Protein AF-A0A166RQD3-F1 (afdb_monomer_lite)

Organism: NCBI:txid1759441

Sequence (95 aa):
SSTGTQPQLIAGAIAAFSQTSEIMDRQCQQVPAARTIPAIAMVGIAPVFYKIPVTQELLLALNFGMYPETPTVIQRFFPPVQNRTDYLESGMRPL

Structure (mmCIF, N/CA/C/O backbone):
data_AF-A0A166RQD3-F1
#
_entry.id   AF-A0A166RQD3-F1
#
loop_
_atom_site.group_PDB
_atom_site.id
_atom_site.type_symbol
_atom_site.label_atom_id
_atom_site.label_alt_id
_atom_site.label_comp_id
_atom_site.label_asym_id
_atom_site.label_entity_id
_atom_site.label_seq_id
_atom_site.pdbx_PDB_ins_code
_atom_site.Cartn_x
_atom_site.Cartn_y
_atom_site.Cartn_z
_atom_site.occupancy
_atom_site.B_iso_or_equiv
_atom_site.auth_seq_id
_atom_site.auth_comp_id
_atom_site.auth_asym_id
_atom_site.auth_atom_id
_atom_site.pdbx_PDB_model_num
ATOM 1 N N . SER A 1 1 ? 20.825 -7.343 -5.838 1.00 37.72 1 SER A N 1
ATOM 2 C CA . SER A 1 1 ? 19.725 -8.326 -5.774 1.00 37.72 1 SER A CA 1
ATOM 3 C C . SER A 1 1 ? 18.440 -7.602 -5.390 1.00 37.72 1 SER A C 1
ATOM 5 O O . SER A 1 1 ? 18.311 -7.198 -4.245 1.00 37.72 1 SER A O 1
ATOM 7 N N . SER A 1 2 ? 17.544 -7.323 -6.342 1.00 45.41 2 SER A N 1
ATOM 8 C CA . SER A 1 2 ? 16.376 -6.424 -6.192 1.00 45.41 2 SER A CA 1
ATOM 9 C C . SER A 1 2 ? 15.096 -7.105 -5.678 1.00 45.41 2 SER A C 1
ATOM 11 O O . SER A 1 2 ? 14.034 -6.489 -5.656 1.00 45.41 2 SER A O 1
ATOM 13 N N . THR A 1 3 ? 15.174 -8.368 -5.258 1.00 44.44 3 THR A N 1
ATOM 14 C CA . THR A 1 3 ? 14.010 -9.212 -4.932 1.00 44.44 3 THR A CA 1
ATOM 15 C C . THR A 1 3 ? 13.341 -8.870 -3.591 1.00 44.44 3 THR A C 1
ATOM 17 O O . THR A 1 3 ? 12.225 -9.305 -3.332 1.00 44.44 3 THR A O 1
ATOM 20 N N . GLY A 1 4 ? 13.987 -8.060 -2.748 1.00 55.44 4 GLY A N 1
ATOM 21 C CA . GLY A 1 4 ? 13.477 -7.609 -1.449 1.00 55.44 4 GLY A CA 1
ATOM 22 C C . GLY A 1 4 ? 13.122 -6.124 -1.435 1.00 55.44 4 GLY A C 1
ATOM 23 O O . GLY A 1 4 ? 13.623 -5.402 -0.581 1.00 55.44 4 GLY A O 1
ATOM 24 N N . THR A 1 5 ? 12.338 -5.631 -2.397 1.00 71.62 5 THR A N 1
ATOM 25 C CA . THR A 1 5 ? 11.849 -4.238 -2.368 1.00 71.62 5 THR A CA 1
ATOM 26 C C . THR A 1 5 ? 10.347 -4.162 -2.163 1.00 71.62 5 THR A C 1
ATOM 28 O O . THR A 1 5 ? 9.898 -3.370 -1.345 1.00 71.62 5 THR A O 1
ATOM 31 N N . GLN A 1 6 ? 9.554 -4.986 -2.855 1.00 85.75 6 GLN A N 1
ATOM 32 C CA . GLN A 1 6 ? 8.097 -4.856 -2.830 1.00 85.75 6 GLN A CA 1
ATOM 33 C C . GLN A 1 6 ? 7.480 -5.091 -1.436 1.00 85.75 6 GLN A C 1
ATOM 35 O O . GLN A 1 6 ? 6.696 -4.240 -1.017 1.00 85.75 6 GLN A O 1
ATOM 40 N N . PRO A 1 7 ? 7.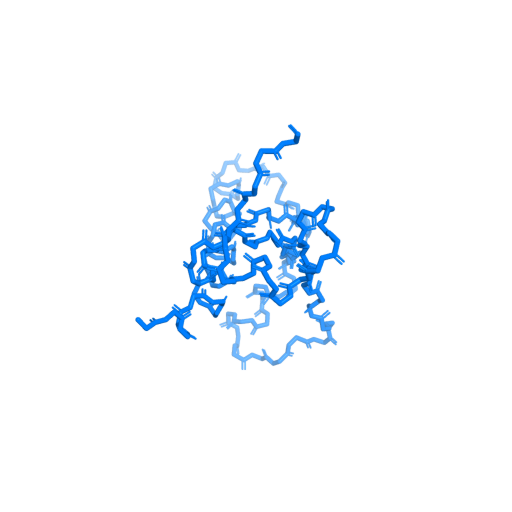821 -6.155 -0.678 1.00 90.25 7 PRO A N 1
ATOM 41 C CA . PRO A 1 7 ? 7.269 -6.342 0.665 1.00 90.25 7 PRO A CA 1
ATOM 42 C C . PRO A 1 7 ? 7.612 -5.189 1.613 1.00 90.25 7 PRO A C 1
ATOM 44 O O . PRO A 1 7 ? 6.721 -4.668 2.279 1.00 90.25 7 PRO A O 1
ATOM 47 N N . GLN A 1 8 ? 8.868 -4.728 1.638 1.00 92.19 8 GLN A N 1
ATOM 48 C CA . GLN A 1 8 ? 9.252 -3.608 2.504 1.00 92.19 8 GLN A CA 1
ATOM 49 C C . GLN A 1 8 ? 8.738 -2.250 2.004 1.00 92.19 8 GLN A C 1
ATOM 51 O O . GLN A 1 8 ? 8.483 -1.374 2.825 1.00 92.19 8 GLN A O 1
ATOM 56 N N . LEU A 1 9 ? 8.471 -2.086 0.705 1.00 92.94 9 LEU A N 1
ATOM 57 C CA . LEU A 1 9 ? 7.759 -0.920 0.173 1.00 92.94 9 LEU A CA 1
ATOM 58 C C . LEU A 1 9 ? 6.325 -0.856 0.715 1.00 92.94 9 LEU A C 1
ATOM 60 O O . LEU A 1 9 ? 5.869 0.197 1.158 1.00 92.94 9 LEU A O 1
ATOM 64 N N . ILE A 1 10 ? 5.629 -1.995 0.709 1.00 94.25 10 ILE A N 1
ATOM 65 C CA . ILE A 1 10 ? 4.267 -2.113 1.237 1.00 94.25 10 ILE A CA 1
ATOM 66 C C . ILE A 1 10 ? 4.266 -1.892 2.749 1.00 94.25 10 ILE A C 1
ATOM 68 O O . ILE A 1 10 ? 3.469 -1.100 3.246 1.00 94.25 10 ILE A O 1
ATOM 72 N N . ALA A 1 11 ? 5.198 -2.520 3.470 1.00 95.00 11 ALA A N 1
ATOM 73 C CA . ALA A 1 11 ? 5.356 -2.313 4.905 1.00 95.00 11 ALA A CA 1
ATOM 74 C C . ALA A 1 11 ? 5.639 -0.840 5.242 1.00 95.00 11 ALA A C 1
ATOM 76 O O . ALA A 1 11 ? 5.053 -0.306 6.178 1.00 95.00 11 ALA A O 1
ATOM 77 N N . GLY A 1 12 ? 6.473 -0.158 4.451 1.00 95.44 12 GLY A N 1
ATOM 78 C CA . GLY A 1 12 ? 6.753 1.268 4.614 1.00 95.44 12 GLY A CA 1
ATOM 79 C C . GLY A 1 12 ? 5.512 2.143 4.436 1.00 95.44 12 GLY A C 1
ATOM 80 O O . GLY A 1 12 ? 5.291 3.059 5.225 1.00 95.44 12 GLY A O 1
ATOM 81 N N . ALA A 1 13 ? 4.658 1.838 3.455 1.00 96.38 13 ALA A N 1
ATOM 82 C CA . ALA A 1 13 ? 3.381 2.531 3.293 1.00 96.38 13 ALA A CA 1
ATOM 83 C C . ALA A 1 13 ? 2.451 2.301 4.497 1.00 96.38 13 ALA A C 1
ATOM 85 O O . ALA A 1 13 ? 1.900 3.255 5.042 1.00 96.38 13 ALA A O 1
ATOM 86 N N . ILE A 1 14 ? 2.325 1.057 4.965 1.00 96.62 14 ILE A N 1
ATOM 87 C CA . ILE A 1 14 ? 1.528 0.727 6.155 1.00 96.62 14 ILE A CA 1
ATOM 88 C C . ILE A 1 14 ? 2.048 1.492 7.382 1.00 96.62 14 ILE A C 1
ATOM 90 O O . ILE A 1 14 ? 1.269 2.145 8.075 1.00 96.62 14 ILE A O 1
ATOM 94 N N . ALA A 1 15 ? 3.364 1.485 7.607 1.00 96.50 15 ALA A N 1
ATOM 95 C CA . ALA A 1 15 ? 4.000 2.189 8.716 1.00 96.50 15 ALA A CA 1
ATOM 96 C C . ALA A 1 15 ? 3.767 3.707 8.651 1.00 96.50 15 ALA A C 1
ATOM 98 O O . ALA A 1 15 ? 3.422 4.319 9.660 1.00 96.50 15 ALA A O 1
ATOM 99 N N . ALA A 1 16 ? 3.880 4.315 7.465 1.00 96.06 16 ALA A N 1
ATOM 100 C CA . ALA A 1 16 ? 3.619 5.741 7.278 1.00 96.06 16 ALA A CA 1
ATOM 101 C C . ALA A 1 16 ? 2.162 6.111 7.608 1.00 96.06 16 ALA A C 1
ATOM 103 O O . ALA A 1 16 ? 1.908 7.148 8.231 1.00 96.06 16 ALA A O 1
ATOM 104 N N . PHE A 1 17 ? 1.201 5.260 7.232 1.00 96.38 17 PHE A N 1
ATOM 105 C CA . PHE A 1 17 ? -0.198 5.453 7.605 1.00 96.38 17 PHE A CA 1
ATOM 106 C C . PHE A 1 17 ? -0.415 5.288 9.114 1.00 96.38 17 PHE A C 1
ATOM 108 O O . PHE A 1 17 ? -1.083 6.131 9.708 1.00 96.38 17 PHE A O 1
ATOM 115 N N . SER A 1 18 ? 0.185 4.267 9.738 1.00 96.12 18 SER A N 1
ATOM 116 C CA . SER A 1 18 ? 0.112 4.033 11.189 1.00 96.12 18 SER A CA 1
ATOM 117 C C . SER A 1 18 ? 0.637 5.232 11.972 1.00 96.12 18 SER A C 1
ATOM 119 O O . SER A 1 18 ? -0.078 5.800 12.792 1.00 96.12 18 SER A O 1
ATOM 121 N N . GLN A 1 19 ? 1.846 5.697 11.645 1.00 95.19 19 GLN A N 1
ATOM 122 C CA . GLN A 1 19 ? 2.470 6.829 12.323 1.00 95.19 19 GLN A CA 1
ATOM 123 C C . GLN A 1 19 ? 1.654 8.116 12.155 1.00 95.19 19 GLN A C 1
ATOM 125 O O . GLN A 1 19 ? 1.459 8.858 13.115 1.00 95.19 19 GLN A O 1
ATOM 130 N N . THR A 1 20 ? 1.148 8.381 10.946 1.00 93.44 20 THR A N 1
ATOM 131 C CA . THR A 1 20 ? 0.301 9.559 10.707 1.00 93.44 20 THR A CA 1
ATOM 132 C C . THR A 1 20 ? -1.005 9.462 11.494 1.00 93.44 20 THR A C 1
ATOM 134 O O . THR A 1 20 ? -1.433 10.449 12.084 1.00 93.44 20 THR A O 1
ATOM 137 N N . SER A 1 21 ? -1.615 8.276 11.537 1.00 92.94 21 SER A N 1
ATOM 138 C CA . SER A 1 21 ? -2.855 8.027 12.276 1.00 92.94 21 SER A CA 1
ATOM 139 C C . SER A 1 21 ? -2.672 8.255 13.775 1.00 92.94 21 SER A C 1
ATOM 141 O O . SER A 1 21 ? -3.478 8.951 14.378 1.00 92.94 21 SER A O 1
ATOM 143 N N . GLU A 1 22 ? -1.578 7.762 14.362 1.00 93.06 22 GLU A N 1
ATOM 144 C CA . GLU A 1 22 ? -1.245 7.998 15.774 1.00 93.06 22 GLU A CA 1
ATOM 145 C C . GLU A 1 22 ? -1.030 9.482 16.093 1.00 93.06 22 GLU A C 1
ATOM 147 O O . GLU A 1 22 ? -1.458 9.964 17.140 1.00 93.06 22 GLU A O 1
ATOM 152 N N . ILE A 1 23 ? -0.353 10.222 15.208 1.00 94.38 23 ILE A N 1
ATOM 153 C CA . ILE A 1 23 ? -0.133 11.663 15.392 1.00 94.38 23 ILE A CA 1
ATOM 154 C C . ILE A 1 23 ? -1.467 12.413 15.351 1.00 94.38 23 ILE A C 1
ATOM 156 O O . ILE A 1 23 ? -1.710 13.256 16.211 1.00 94.38 23 ILE A O 1
ATOM 160 N N . MET A 1 24 ? -2.330 12.095 14.383 1.00 92.44 24 MET A N 1
ATOM 161 C CA . MET A 1 24 ? -3.649 12.718 14.243 1.00 92.44 24 MET A CA 1
ATOM 162 C C . MET A 1 24 ? -4.547 12.422 15.449 1.00 92.44 24 MET A C 1
ATOM 164 O O . MET A 1 24 ? -5.168 13.340 15.978 1.00 92.44 24 MET A O 1
ATOM 168 N N . ASP A 1 25 ? -4.556 11.176 15.928 1.00 92.00 25 ASP A N 1
ATOM 169 C CA . ASP A 1 25 ? -5.318 10.765 17.110 1.00 92.00 25 ASP A CA 1
ATOM 170 C C . ASP A 1 25 ? -4.874 11.535 18.367 1.00 92.00 25 ASP A C 1
ATOM 172 O O . ASP A 1 25 ? -5.691 12.153 19.050 1.00 92.00 25 ASP A O 1
ATOM 176 N N . ARG A 1 26 ? -3.556 11.647 18.601 1.00 94.38 26 ARG A N 1
ATOM 177 C CA . ARG A 1 26 ? -2.989 12.463 19.697 1.00 94.38 26 ARG A CA 1
ATOM 178 C C . ARG A 1 26 ? -3.320 13.953 19.589 1.00 94.38 26 ARG A C 1
ATOM 180 O O . ARG A 1 26 ? -3.273 14.660 20.592 1.00 94.38 26 ARG A O 1
ATOM 187 N N . GLN A 1 27 ? -3.613 14.439 18.386 1.00 95.81 27 GLN A N 1
ATOM 188 C CA . GLN A 1 27 ? -4.005 15.823 18.114 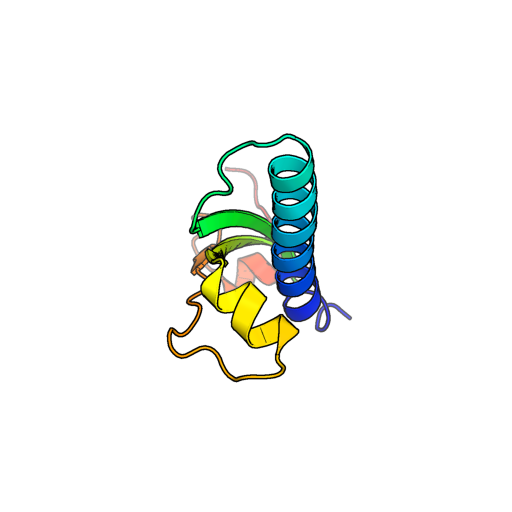1.00 95.81 27 GLN A CA 1
ATOM 189 C C . GLN A 1 27 ? -5.530 16.022 18.113 1.00 95.81 27 GLN A C 1
ATOM 191 O O . GLN A 1 27 ? -5.994 17.102 17.744 1.00 95.81 27 GLN A O 1
ATOM 196 N N . CYS A 1 28 ? -6.311 15.009 18.509 1.00 93.38 28 CYS A N 1
ATOM 197 C CA . CYS A 1 28 ? -7.776 15.008 18.450 1.00 93.38 28 CYS A CA 1
ATOM 198 C C . CYS A 1 28 ? -8.319 15.310 17.039 1.00 93.38 28 CYS A C 1
ATOM 200 O O . CYS A 1 28 ? -9.384 15.911 16.883 1.00 93.38 28 CYS A O 1
ATOM 202 N N . GLN A 1 29 ? -7.575 14.919 16.002 1.00 94.31 29 GLN A N 1
ATOM 203 C CA . GLN A 1 29 ? -7.990 15.032 14.610 1.00 94.31 29 GLN A CA 1
ATOM 204 C C . GLN A 1 29 ? -8.637 13.733 14.142 1.00 94.31 29 GLN A C 1
ATOM 206 O O . GLN A 1 29 ? -8.253 12.634 14.536 1.00 94.31 29 GLN A O 1
ATOM 211 N N . GLN A 1 30 ? -9.602 13.854 13.234 1.00 92.38 30 GLN A N 1
ATOM 212 C CA . GLN A 1 30 ? -10.244 12.690 12.643 1.00 92.38 30 GLN A CA 1
ATOM 213 C C . GLN A 1 30 ? -9.260 11.938 11.737 1.00 92.38 30 GLN A C 1
ATOM 215 O O . GLN A 1 30 ? -8.885 12.424 10.668 1.00 92.38 30 GLN A O 1
ATOM 220 N N . VAL A 1 31 ? -8.874 10.730 12.149 1.00 91.88 31 VAL A N 1
ATOM 221 C CA . VAL A 1 31 ? -8.076 9.822 11.320 1.00 91.88 31 VAL A CA 1
ATOM 222 C C . VAL A 1 31 ? -8.938 9.330 10.148 1.00 91.88 31 VAL A C 1
ATOM 224 O O . VAL A 1 31 ? -10.050 8.842 10.370 1.00 91.88 31 VAL A O 1
ATOM 227 N N . PRO A 1 32 ? -8.470 9.436 8.893 1.00 93.88 32 PRO A N 1
ATOM 228 C CA . PRO A 1 32 ? -9.225 8.942 7.749 1.00 93.88 32 PRO A CA 1
ATOM 229 C C . PRO A 1 32 ? -9.342 7.412 7.786 1.00 93.88 32 PRO A C 1
ATOM 231 O O . PRO A 1 32 ? -8.381 6.719 8.108 1.00 93.88 32 PRO A O 1
ATOM 234 N N . ALA A 1 33 ? -10.494 6.873 7.378 1.00 94.31 33 ALA A N 1
ATOM 235 C CA . ALA A 1 33 ? -10.719 5.424 7.320 1.00 94.31 33 ALA A CA 1
ATOM 236 C C . ALA A 1 33 ? -9.790 4.708 6.317 1.00 94.31 33 ALA A C 1
ATOM 238 O O . ALA A 1 33 ? -9.480 3.526 6.474 1.00 94.31 33 ALA A O 1
ATOM 239 N N . ALA A 1 34 ? -9.335 5.425 5.286 1.00 95.25 34 ALA A N 1
ATOM 240 C CA . ALA A 1 34 ? -8.416 4.923 4.277 1.00 95.25 34 ALA A CA 1
ATOM 241 C C . ALA A 1 34 ? -7.558 6.045 3.688 1.00 95.25 34 ALA A C 1
ATOM 243 O O . ALA A 1 34 ? -7.987 7.198 3.591 1.00 95.25 34 ALA A O 1
ATOM 244 N N . ARG A 1 35 ? -6.358 5.696 3.222 1.00 96.88 35 ARG A N 1
ATOM 245 C CA . ARG A 1 35 ? -5.482 6.584 2.456 1.00 96.88 35 ARG A CA 1
ATOM 246 C C . ARG A 1 35 ? -4.696 5.792 1.423 1.00 96.88 35 ARG A C 1
ATOM 248 O O . ARG A 1 35 ? -4.151 4.736 1.716 1.00 96.88 35 ARG A O 1
ATOM 255 N N . THR A 1 36 ? -4.603 6.320 0.205 1.00 97.62 36 THR A N 1
ATOM 256 C CA . THR A 1 36 ? -3.699 5.762 -0.809 1.00 97.62 36 THR A CA 1
ATOM 257 C C . THR A 1 36 ? -2.327 6.397 -0.669 1.00 97.62 36 THR A C 1
ATOM 259 O O . THR A 1 36 ? -2.197 7.617 -0.770 1.00 97.62 36 THR A O 1
ATOM 262 N N . ILE A 1 37 ? -1.307 5.569 -0.463 1.00 96.62 37 ILE A N 1
ATOM 263 C CA . ILE A 1 37 ? 0.085 5.996 -0.373 1.00 96.62 37 ILE A CA 1
ATOM 264 C C . ILE A 1 37 ? 0.776 5.687 -1.706 1.00 96.62 37 ILE A C 1
ATOM 266 O O . ILE A 1 37 ? 0.811 4.524 -2.124 1.00 96.62 37 ILE A O 1
ATOM 270 N N . PRO A 1 38 ? 1.289 6.708 -2.416 1.00 96.31 38 PRO A N 1
ATOM 271 C CA . PRO A 1 38 ? 2.100 6.490 -3.600 1.00 96.31 38 PRO A CA 1
ATOM 272 C C . PRO A 1 38 ? 3.487 5.990 -3.192 1.00 96.31 38 PRO A C 1
ATOM 274 O O . PRO A 1 38 ? 4.064 6.461 -2.213 1.00 96.31 38 PRO A O 1
ATOM 277 N N . ALA A 1 39 ? 4.038 5.055 -3.959 1.00 94.06 39 ALA A N 1
ATOM 278 C CA . ALA A 1 39 ? 5.369 4.524 -3.707 1.00 94.06 39 ALA A CA 1
ATOM 279 C C . ALA A 1 39 ? 6.114 4.224 -5.011 1.00 94.06 39 ALA A C 1
ATOM 281 O O . ALA A 1 39 ? 5.502 4.018 -6.061 1.00 94.06 39 ALA A O 1
ATOM 282 N N . ILE A 1 40 ? 7.445 4.206 -4.940 1.00 92.06 40 ILE A N 1
ATOM 283 C CA . ILE A 1 40 ? 8.330 3.940 -6.077 1.00 92.06 40 ILE A CA 1
ATOM 284 C C . ILE A 1 40 ? 9.375 2.920 -5.635 1.00 92.06 40 ILE A C 1
ATOM 286 O O . ILE A 1 40 ? 9.959 3.061 -4.564 1.00 92.06 40 ILE A O 1
ATOM 290 N N . ALA A 1 41 ? 9.627 1.909 -6.462 1.00 90.19 41 ALA A N 1
ATOM 291 C CA . ALA A 1 41 ? 10.737 0.983 -6.271 1.00 90.19 41 ALA A CA 1
ATOM 292 C C . ALA A 1 41 ? 11.549 0.834 -7.555 1.00 90.19 41 ALA A C 1
ATOM 294 O O . ALA A 1 41 ? 10.992 0.793 -8.650 1.00 90.19 41 ALA A O 1
ATOM 295 N N . MET A 1 42 ? 12.865 0.698 -7.405 1.00 86.75 42 MET A N 1
ATOM 296 C CA . MET A 1 42 ? 13.754 0.355 -8.512 1.00 86.75 42 MET A CA 1
ATOM 297 C C . MET A 1 42 ? 13.713 -1.157 -8.748 1.00 86.75 42 MET A C 1
ATOM 299 O O . MET A 1 42 ? 14.038 -1.944 -7.856 1.00 86.75 42 MET A O 1
ATOM 303 N N . VAL A 1 43 ? 13.320 -1.569 -9.952 1.00 83.94 43 VAL A N 1
ATOM 304 C CA . VAL A 1 43 ? 13.440 -2.952 -10.427 1.00 83.94 43 VAL A CA 1
ATOM 305 C C . VAL A 1 43 ? 14.508 -2.958 -11.513 1.00 83.94 43 VAL A C 1
ATOM 307 O O . VAL A 1 43 ? 14.291 -2.439 -12.603 1.00 83.94 43 VAL A O 1
ATOM 310 N N . GLY A 1 44 ? 15.692 -3.483 -11.186 1.00 81.88 44 GLY A N 1
ATOM 311 C CA . GLY A 1 44 ? 16.877 -3.257 -12.016 1.00 81.88 44 GLY A CA 1
ATOM 312 C C . GLY A 1 44 ? 17.249 -1.774 -11.994 1.00 81.88 44 GLY A C 1
ATOM 313 O O . GLY A 1 44 ? 17.435 -1.207 -10.917 1.00 81.88 44 GLY A O 1
ATOM 314 N N . ILE A 1 45 ? 17.304 -1.148 -13.171 1.00 82.06 45 ILE A N 1
ATOM 315 C CA . ILE A 1 45 ? 17.544 0.298 -13.340 1.00 82.06 45 ILE A CA 1
ATOM 316 C C . ILE A 1 45 ? 16.263 1.092 -13.640 1.00 82.06 45 ILE A C 1
ATOM 318 O O . ILE A 1 45 ? 16.318 2.287 -13.927 1.00 82.06 45 ILE A O 1
ATOM 322 N N . ALA A 1 46 ? 15.104 0.439 -13.579 1.00 87.06 46 ALA A N 1
ATOM 323 C CA . ALA A 1 46 ? 13.836 1.016 -13.989 1.00 87.06 46 ALA A CA 1
ATOM 324 C C . ALA A 1 46 ? 12.940 1.337 -12.780 1.00 87.06 46 ALA A C 1
ATOM 326 O O . ALA A 1 46 ? 12.731 0.463 -11.928 1.00 87.06 46 ALA A O 1
ATOM 327 N N . PRO A 1 47 ? 12.380 2.557 -12.682 1.00 89.12 47 PRO A N 1
ATOM 328 C CA . PRO A 1 47 ? 11.403 2.863 -11.648 1.00 89.12 47 PRO A CA 1
ATOM 329 C C . PRO A 1 47 ? 10.060 2.166 -11.908 1.00 89.12 47 PRO A C 1
ATOM 331 O O . PRO A 1 47 ? 9.511 2.167 -13.004 1.00 89.12 47 PRO A O 1
ATOM 334 N N . VAL A 1 48 ? 9.478 1.599 -10.862 1.00 90.50 48 VAL A N 1
ATOM 335 C CA . VAL A 1 48 ? 8.130 1.031 -10.872 1.00 90.50 48 VAL A CA 1
ATOM 336 C C . VAL A 1 48 ? 7.303 1.759 -9.827 1.00 90.50 48 VAL A C 1
ATOM 338 O O . VAL A 1 48 ? 7.740 1.915 -8.687 1.00 90.50 48 VAL A O 1
ATOM 341 N N . PHE A 1 49 ? 6.105 2.186 -10.212 1.00 92.62 49 PHE A N 1
ATOM 342 C CA . PHE A 1 49 ? 5.238 3.014 -9.381 1.00 92.62 49 PHE A CA 1
ATOM 343 C C . PHE A 1 49 ? 4.104 2.179 -8.797 1.00 92.62 49 PHE A C 1
ATOM 345 O O . PHE A 1 49 ? 3.588 1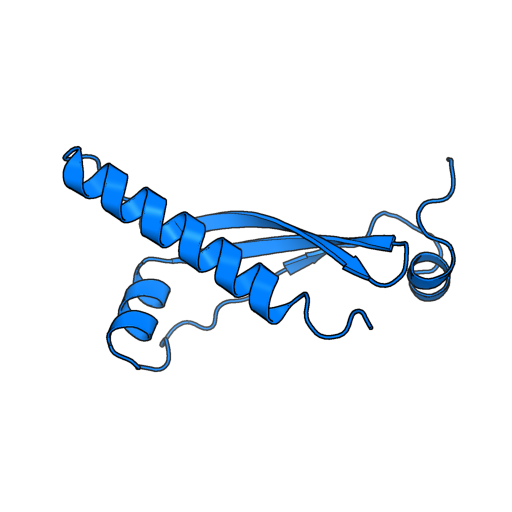.270 -9.447 1.00 92.62 49 PHE A O 1
ATOM 352 N N . TYR A 1 50 ? 3.685 2.511 -7.582 1.00 95.31 50 TYR A N 1
ATOM 353 C CA . TYR A 1 50 ? 2.642 1.796 -6.863 1.00 95.31 50 TYR A 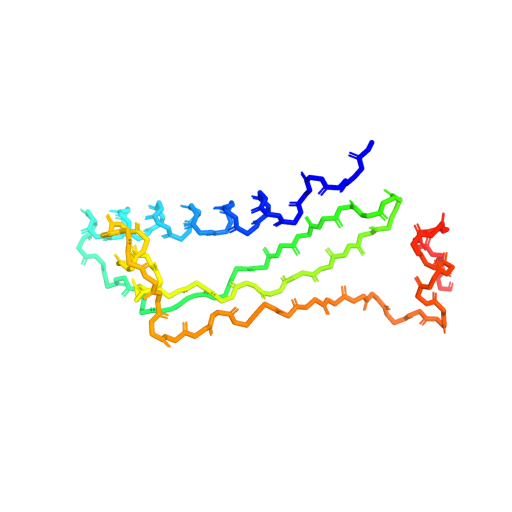CA 1
ATOM 354 C C . TYR A 1 50 ? 1.629 2.768 -6.265 1.00 95.31 50 TYR A C 1
ATOM 356 O O . TYR A 1 50 ? 1.995 3.834 -5.767 1.00 95.31 50 TYR A O 1
ATOM 364 N N . LYS A 1 51 ? 0.356 2.368 -6.274 1.00 97.19 51 LYS A N 1
ATOM 365 C CA . LYS A 1 51 ? -0.683 2.928 -5.404 1.00 97.19 51 LYS A CA 1
ATOM 366 C C . LYS A 1 51 ? -1.030 1.880 -4.362 1.00 97.19 51 LYS A C 1
ATOM 368 O O . LYS A 1 51 ? -1.519 0.805 -4.714 1.00 97.19 51 LYS A O 1
ATOM 373 N N . ILE A 1 52 ? -0.754 2.198 -3.104 1.00 97.56 52 ILE A N 1
ATOM 374 C CA . ILE A 1 52 ? -0.944 1.291 -1.976 1.00 97.56 52 ILE A CA 1
ATOM 375 C C . ILE A 1 52 ? -2.102 1.839 -1.138 1.00 97.56 52 ILE A C 1
ATOM 377 O O . ILE A 1 52 ? -1.897 2.789 -0.380 1.00 97.56 52 ILE A O 1
ATOM 381 N N . PRO A 1 53 ? -3.331 1.322 -1.302 1.00 97.56 53 PRO A N 1
ATOM 382 C CA . PRO A 1 53 ? -4.426 1.680 -0.414 1.00 97.56 53 PRO A CA 1
ATOM 383 C C . PRO A 1 53 ? -4.166 1.065 0.965 1.00 97.56 53 PRO A C 1
ATOM 385 O O . PRO A 1 53 ? -4.011 -0.145 1.084 1.00 97.56 53 PRO A O 1
ATOM 388 N N . VAL A 1 54 ? -4.103 1.897 2.000 1.00 97.06 54 VAL A N 1
ATOM 389 C CA . VAL A 1 54 ? -4.003 1.465 3.398 1.00 97.06 54 VAL A CA 1
ATOM 390 C C . VAL A 1 54 ? -5.276 1.900 4.113 1.00 97.06 54 VAL A C 1
ATOM 392 O O . VAL A 1 54 ? -5.690 3.054 3.995 1.00 97.06 54 VAL A O 1
ATOM 395 N N . THR A 1 55 ? -5.917 0.974 4.820 1.00 96.50 55 THR A N 1
ATOM 396 C CA . THR A 1 55 ? -7.166 1.212 5.554 1.00 96.50 55 THR A CA 1
ATOM 397 C C . THR A 1 55 ? -6.955 1.027 7.054 1.00 96.50 55 THR A C 1
ATOM 399 O O . THR A 1 55 ? -6.026 0.341 7.483 1.00 96.50 55 THR A O 1
ATOM 402 N N . GLN A 1 56 ? -7.824 1.626 7.868 1.00 95.06 56 GLN A N 1
ATOM 403 C CA . GLN A 1 56 ? -7.851 1.354 9.307 1.00 95.06 56 GLN A CA 1
ATOM 404 C C . GLN A 1 56 ? -8.183 -0.114 9.600 1.00 95.06 56 GLN A C 1
ATOM 406 O O . GLN A 1 56 ? -7.573 -0.695 10.487 1.00 95.06 56 GLN A O 1
ATOM 411 N N . GLU A 1 57 ? -9.081 -0.731 8.825 1.00 95.38 57 GLU A N 1
ATOM 412 C CA . GLU A 1 57 ? -9.382 -2.169 8.913 1.00 95.38 57 GLU A CA 1
ATOM 413 C C . GLU A 1 57 ? -8.113 -3.015 8.740 1.00 95.38 57 GLU A C 1
ATOM 415 O O . GLU A 1 57 ? -7.853 -3.905 9.546 1.00 95.38 57 GLU A O 1
ATOM 420 N N . LEU A 1 58 ? -7.280 -2.690 7.743 1.00 95.94 58 LEU A N 1
ATOM 421 C CA . LEU A 1 58 ? -6.004 -3.367 7.529 1.00 95.94 58 LEU A CA 1
ATOM 422 C C . LEU A 1 58 ? -5.071 -3.197 8.736 1.00 95.94 58 LEU A C 1
ATOM 424 O O . LEU A 1 58 ? -4.469 -4.175 9.171 1.00 95.94 58 LEU A O 1
ATOM 428 N N . LEU A 1 59 ? -4.955 -1.986 9.298 1.00 95.38 59 LEU A N 1
ATOM 429 C CA . LEU A 1 59 ? -4.146 -1.767 10.504 1.00 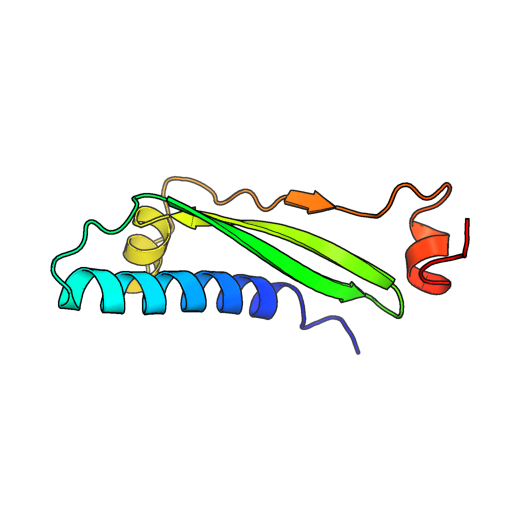95.38 59 LEU A CA 1
ATOM 430 C C . LEU A 1 59 ? -4.672 -2.556 11.707 1.00 95.38 59 LEU A C 1
ATOM 432 O O . LEU A 1 59 ? -3.881 -3.150 12.433 1.00 95.38 59 LEU A O 1
ATOM 436 N N . LEU A 1 60 ? -5.990 -2.587 11.911 1.00 94.88 60 LEU A N 1
ATOM 437 C CA . LEU A 1 60 ? -6.613 -3.344 12.994 1.00 94.88 60 LEU A CA 1
ATOM 438 C C . LEU A 1 60 ? -6.348 -4.843 12.833 1.00 94.88 60 LEU A C 1
ATOM 440 O O . LEU A 1 60 ? -5.882 -5.476 13.777 1.00 94.88 60 LEU A O 1
ATOM 444 N N . ALA A 1 61 ? -6.570 -5.396 11.639 1.00 95.69 61 ALA A N 1
ATOM 445 C CA . ALA A 1 61 ? -6.292 -6.799 11.353 1.00 95.69 61 ALA A CA 1
ATOM 446 C C . ALA A 1 61 ? -4.826 -7.149 11.652 1.00 95.69 61 ALA A C 1
ATOM 448 O O . ALA A 1 61 ? -4.559 -8.105 12.376 1.00 95.69 61 ALA A O 1
ATOM 449 N N . LEU A 1 62 ? -3.878 -6.322 11.195 1.00 94.25 62 LEU A N 1
ATOM 450 C CA . LEU A 1 62 ? -2.452 -6.516 11.469 1.00 94.25 62 LEU A CA 1
ATOM 451 C C . LEU A 1 62 ? -2.117 -6.420 12.964 1.00 94.25 62 LEU A C 1
ATOM 453 O O . LEU A 1 62 ? -1.379 -7.265 13.470 1.00 94.25 62 LEU A O 1
ATOM 457 N N . ASN A 1 63 ? -2.681 -5.447 13.683 1.00 92.94 63 ASN A N 1
ATOM 458 C CA . ASN A 1 63 ? -2.440 -5.262 15.116 1.00 92.94 63 ASN A CA 1
ATOM 459 C C . ASN A 1 63 ? -2.932 -6.446 15.958 1.00 92.94 63 ASN A C 1
ATOM 461 O O . ASN A 1 63 ? -2.301 -6.793 16.954 1.00 92.94 63 ASN A O 1
ATOM 465 N N . PHE A 1 64 ? -4.034 -7.080 15.556 1.00 96.06 64 PHE A N 1
ATOM 466 C CA . PHE A 1 64 ? -4.580 -8.259 16.232 1.00 96.06 64 PHE A CA 1
ATOM 467 C C . PHE A 1 64 ? -4.059 -9.590 15.665 1.00 96.06 64 PHE A C 1
ATOM 469 O O . PHE A 1 64 ? -4.484 -10.650 16.119 1.00 96.06 64 PHE A O 1
ATOM 476 N N . GLY A 1 65 ? -3.152 -9.564 14.681 1.00 94.50 65 GLY A N 1
ATOM 477 C CA . GLY A 1 65 ? -2.639 -10.775 14.032 1.00 94.50 65 GLY A CA 1
ATOM 478 C C . GLY A 1 65 ? -3.701 -11.548 13.239 1.00 94.50 65 GLY A C 1
ATOM 479 O O . GLY A 1 65 ? -3.578 -12.757 13.056 1.00 94.50 65 GLY A O 1
ATOM 480 N N . MET A 1 66 ? -4.751 -10.863 12.789 1.00 95.62 66 MET A N 1
ATOM 481 C CA . MET A 1 66 ? -5.841 -11.422 11.999 1.00 95.62 66 MET A CA 1
ATOM 482 C C . MET A 1 66 ? -5.600 -11.224 10.503 1.00 95.62 66 MET A C 1
ATOM 484 O O . MET A 1 66 ? -4.927 -10.288 10.067 1.00 95.62 66 MET A O 1
ATOM 488 N N . TYR A 1 67 ? -6.203 -12.095 9.697 1.00 91.06 67 TYR A N 1
ATOM 489 C CA . TYR A 1 67 ? -6.294 -11.862 8.262 1.00 91.06 67 TYR A CA 1
ATOM 490 C C . TYR A 1 67 ? -7.383 -10.807 7.990 1.00 91.06 67 TYR A C 1
ATOM 492 O O . TYR A 1 67 ? -8.478 -10.946 8.537 1.00 91.06 67 TYR A O 1
ATOM 500 N N . PRO A 1 68 ? -7.119 -9.758 7.190 1.00 91.06 68 PRO A N 1
ATOM 501 C CA . PRO A 1 68 ? -8.125 -8.746 6.879 1.00 91.06 68 PRO A CA 1
ATOM 502 C C . PRO A 1 68 ? -9.263 -9.352 6.050 1.00 91.06 68 PRO A C 1
ATOM 504 O O . PRO A 1 68 ? -9.012 -10.128 5.127 1.00 91.06 68 PRO A O 1
ATOM 507 N N . GLU A 1 69 ? -10.507 -8.986 6.357 1.00 91.38 69 GLU A N 1
ATOM 508 C CA . GLU A 1 69 ? -11.675 -9.463 5.607 1.00 91.38 69 GLU A CA 1
ATOM 509 C C . GLU A 1 69 ? -11.669 -8.903 4.182 1.00 91.38 69 GLU A C 1
ATOM 511 O O . GLU A 1 69 ? -11.944 -9.622 3.217 1.00 91.38 69 GLU A O 1
ATOM 516 N N . THR A 1 70 ? -11.279 -7.634 4.039 1.00 91.62 70 THR A N 1
ATOM 517 C CA . THR A 1 70 ? -11.136 -6.988 2.736 1.00 91.62 70 THR A CA 1
ATOM 518 C C . THR A 1 70 ? -9.711 -7.147 2.188 1.00 91.62 70 THR A C 1
ATOM 520 O O . THR A 1 70 ? -8.753 -6.618 2.767 1.00 91.62 70 THR A O 1
ATOM 523 N N . PRO A 1 71 ? -9.517 -7.803 1.025 1.00 92.88 71 PRO A N 1
ATOM 524 C CA . PRO A 1 71 ? -8.198 -7.915 0.421 1.00 92.88 71 PRO A CA 1
ATOM 525 C C . PRO A 1 71 ? -7.686 -6.544 -0.028 1.00 92.88 71 PRO A C 1
ATOM 527 O O . PRO A 1 71 ? -8.375 -5.772 -0.698 1.00 92.88 71 PRO A O 1
ATOM 530 N N . THR A 1 72 ? -6.427 -6.254 0.288 1.00 94.38 72 THR A N 1
ATOM 531 C CA . THR A 1 72 ? -5.779 -5.016 -0.155 1.00 94.38 72 THR A CA 1
ATOM 532 C C . THR A 1 72 ? -5.237 -5.183 -1.574 1.00 94.38 72 THR A C 1
ATOM 534 O O . THR A 1 72 ? -4.267 -5.906 -1.800 1.00 94.38 72 THR A O 1
ATOM 537 N N . VAL A 1 73 ? -5.846 -4.495 -2.544 1.00 96.00 73 VAL A N 1
ATOM 538 C CA . VAL A 1 73 ? -5.422 -4.539 -3.953 1.00 96.00 73 VAL A CA 1
ATOM 539 C C . VAL A 1 73 ? -4.447 -3.403 -4.249 1.00 96.00 73 VAL A C 1
ATOM 541 O O . VAL A 1 73 ? -4.825 -2.235 -4.321 1.00 96.00 73 VAL A O 1
ATOM 544 N N . ILE A 1 74 ? -3.180 -3.750 -4.464 1.00 95.88 74 ILE A N 1
ATOM 545 C CA . ILE A 1 74 ? -2.128 -2.789 -4.807 1.00 95.88 74 ILE A CA 1
ATOM 546 C C . ILE A 1 74 ? -2.032 -2.658 -6.322 1.00 95.88 74 ILE A C 1
ATOM 548 O O . ILE A 1 74 ? -1.862 -3.645 -7.039 1.00 95.88 74 ILE A O 1
ATOM 552 N N . GLN A 1 75 ? -2.084 -1.424 -6.816 1.00 96.06 75 GLN A N 1
ATOM 553 C CA . GLN A 1 75 ? -1.936 -1.155 -8.242 1.00 96.06 75 GLN A CA 1
ATOM 554 C C . GLN A 1 75 ? -0.473 -0.863 -8.565 1.00 96.06 75 GLN A C 1
ATOM 556 O O . GLN A 1 75 ? 0.148 -0.009 -7.931 1.00 96.06 75 GLN A O 1
ATOM 561 N N . ARG A 1 76 ? 0.060 -1.552 -9.575 1.00 92.75 76 ARG A N 1
ATOM 562 C CA . ARG A 1 76 ? 1.429 -1.397 -10.074 1.00 92.75 76 ARG A CA 1
ATOM 563 C C . ARG A 1 76 ? 1.405 -0.751 -11.457 1.00 92.75 76 ARG A C 1
ATOM 565 O O . ARG A 1 76 ? 0.698 -1.222 -12.345 1.00 92.75 76 ARG A O 1
ATOM 572 N N . PHE A 1 77 ? 2.205 0.291 -11.644 1.00 91.69 77 PHE A N 1
ATOM 573 C CA . PHE A 1 77 ? 2.262 1.089 -12.863 1.00 91.69 77 PHE A CA 1
ATOM 574 C C . PHE A 1 77 ? 3.677 1.127 -13.435 1.00 91.69 77 PHE A C 1
ATOM 576 O O . PHE A 1 77 ? 4.676 1.156 -12.711 1.00 91.69 77 PHE A O 1
ATOM 583 N N . PHE A 1 78 ? 3.724 1.175 -14.760 1.00 88.88 78 PHE A N 1
ATOM 584 C CA . PHE A 1 78 ? 4.922 1.394 -15.555 1.00 88.88 78 PHE A CA 1
ATOM 585 C C . PHE A 1 78 ? 4.709 2.660 -16.387 1.00 88.88 78 PHE A C 1
ATOM 587 O O . PHE A 1 78 ? 3.563 2.935 -16.761 1.00 88.88 78 PHE A O 1
ATOM 594 N N . PRO A 1 79 ? 5.770 3.418 -16.707 1.00 84.94 79 PRO A N 1
ATOM 595 C CA . PRO A 1 79 ? 5.676 4.484 -17.694 1.00 84.94 79 PRO A CA 1
ATOM 596 C C . PRO A 1 79 ? 5.140 3.967 -19.042 1.00 84.94 79 PRO A C 1
ATOM 598 O O . PRO A 1 79 ? 5.263 2.772 -19.332 1.00 84.94 79 PRO A O 1
ATOM 601 N N . PRO A 1 80 ? 4.551 4.840 -19.876 1.00 83.81 80 PRO A N 1
ATOM 602 C CA . PRO A 1 80 ? 4.063 4.476 -21.203 1.00 83.81 80 PRO A CA 1
ATOM 603 C C . PRO A 1 80 ? 5.246 4.191 -22.143 1.00 83.81 80 PRO A C 1
ATOM 605 O O . PRO A 1 80 ? 5.730 5.068 -22.849 1.00 83.81 80 PRO A O 1
ATOM 608 N N . VAL A 1 81 ? 5.733 2.953 -22.115 1.00 82.38 81 VAL A N 1
ATOM 609 C CA . VAL A 1 81 ? 6.854 2.449 -22.922 1.00 82.38 81 VAL A CA 1
ATOM 610 C C . VAL A 1 81 ? 6.378 1.350 -23.863 1.00 82.38 81 VAL A C 1
ATOM 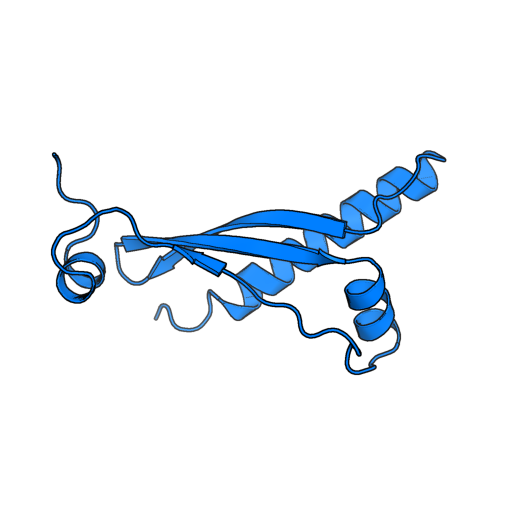612 O O . VAL A 1 81 ? 5.470 0.590 -23.526 1.00 82.38 81 VAL A O 1
ATOM 615 N N . GLN A 1 82 ? 7.008 1.252 -25.036 1.00 79.69 82 GLN A N 1
ATOM 616 C CA . GLN A 1 82 ? 6.620 0.297 -26.083 1.00 79.69 82 GLN A CA 1
ATOM 617 C C . GLN A 1 82 ? 6.781 -1.165 -25.637 1.00 79.69 82 GLN A C 1
ATOM 619 O O . GLN A 1 82 ? 5.942 -2.001 -25.960 1.00 79.69 82 GLN A O 1
ATOM 624 N N . ASN A 1 83 ? 7.827 -1.466 -24.858 1.00 83.94 83 ASN A N 1
ATOM 625 C CA . ASN A 1 83 ? 8.103 -2.804 -24.341 1.00 83.94 83 ASN A CA 1
ATOM 626 C C . ASN A 1 83 ? 8.498 -2.741 -22.857 1.00 83.94 83 ASN A C 1
ATOM 628 O O . ASN A 1 83 ? 9.462 -2.076 -22.477 1.00 83.94 83 ASN A O 1
ATOM 632 N N . ARG A 1 84 ? 7.738 -3.439 -22.003 1.00 80.62 84 ARG A N 1
ATOM 633 C CA . ARG A 1 84 ? 7.969 -3.477 -20.549 1.00 80.62 84 ARG A CA 1
ATOM 634 C C . ARG A 1 84 ? 9.192 -4.303 -20.163 1.00 80.62 84 ARG A C 1
ATOM 636 O O . ARG A 1 84 ? 9.819 -3.985 -19.158 1.00 80.62 84 ARG A O 1
ATOM 643 N N . THR A 1 85 ? 9.510 -5.349 -20.921 1.00 82.44 85 THR A N 1
ATOM 644 C CA . THR A 1 85 ? 10.685 -6.187 -20.658 1.00 82.44 85 THR A CA 1
ATOM 645 C C . THR A 1 85 ? 11.946 -5.373 -20.914 1.00 82.44 85 THR A C 1
ATOM 647 O O . THR A 1 85 ? 12.753 -5.201 -20.004 1.00 82.44 85 THR A O 1
ATOM 650 N N . ASP A 1 86 ? 12.024 -4.732 -22.082 1.00 83.50 86 ASP A N 1
ATOM 651 C CA . ASP A 1 86 ? 13.139 -3.847 -22.434 1.00 83.50 86 ASP A CA 1
ATOM 652 C C . ASP A 1 86 ? 13.259 -2.674 -21.458 1.00 83.50 86 ASP A C 1
ATOM 654 O O . ASP A 1 86 ? 14.362 -2.235 -21.146 1.00 83.50 86 ASP A O 1
ATOM 658 N N . TYR A 1 87 ? 12.133 -2.167 -20.946 1.00 83.88 87 TYR A N 1
ATOM 659 C CA . TYR A 1 87 ? 12.124 -1.106 -19.944 1.00 83.88 87 TYR A CA 1
ATOM 660 C C . TYR A 1 87 ? 12.803 -1.516 -18.637 1.00 83.88 87 TYR A C 1
ATOM 662 O O . TYR A 1 87 ? 13.564 -0.729 -18.083 1.00 83.88 87 TYR A O 1
ATOM 670 N N . LEU A 1 88 ? 12.561 -2.734 -18.146 1.00 82.62 88 LEU A N 1
ATOM 671 C CA . LEU A 1 88 ? 13.192 -3.217 -16.915 1.00 82.62 88 LEU A CA 1
ATOM 672 C C . LEU A 1 88 ? 14.713 -3.382 -17.065 1.00 82.62 88 LEU A C 1
ATOM 674 O O . LEU A 1 88 ? 15.440 -3.213 -16.085 1.00 82.62 88 LEU A O 1
ATOM 678 N N . GLU A 1 89 ? 15.186 -3.664 -18.279 1.00 82.75 89 GLU A N 1
ATOM 679 C CA . GLU A 1 89 ? 16.611 -3.818 -18.588 1.00 82.75 89 GLU A CA 1
ATOM 680 C C . GLU A 1 89 ? 17.304 -2.494 -18.930 1.00 82.75 89 GLU A C 1
ATOM 682 O O . GLU A 1 89 ? 18.439 -2.269 -18.521 1.00 82.75 89 GLU A O 1
ATOM 687 N N . SER A 1 90 ? 16.627 -1.612 -19.669 1.00 80.44 90 SER A N 1
ATOM 688 C CA . SER A 1 90 ? 17.198 -0.379 -20.231 1.00 80.44 90 SER A CA 1
ATOM 689 C C . SER A 1 90 ? 16.841 0.889 -19.450 1.00 80.44 90 SER A C 1
ATOM 691 O O . SER A 1 90 ? 17.414 1.944 -19.714 1.00 80.44 90 SER A O 1
ATOM 693 N N . GLY A 1 91 ? 15.893 0.820 -18.514 1.00 80.38 91 GLY A N 1
ATOM 694 C CA . GLY A 1 91 ? 15.407 1.977 -17.769 1.00 80.38 91 GLY A CA 1
ATOM 695 C C . GLY A 1 91 ? 14.607 2.959 -18.631 1.00 80.38 91 GLY A C 1
ATOM 696 O O . GLY A 1 91 ? 14.025 2.607 -19.660 1.00 80.38 91 GLY A O 1
ATOM 697 N N . MET A 1 92 ? 14.541 4.216 -18.186 1.00 78.88 92 MET A N 1
ATOM 698 C CA . MET A 1 92 ? 13.869 5.281 -18.934 1.00 78.88 92 MET A CA 1
ATOM 699 C C . MET A 1 92 ? 14.719 5.700 -20.133 1.00 78.88 92 MET A C 1
ATOM 701 O O . MET A 1 92 ? 15.863 6.120 -19.966 1.00 78.88 92 MET A O 1
ATOM 705 N N . ARG A 1 93 ? 14.143 5.630 -21.335 1.00 72.56 93 ARG A N 1
ATOM 706 C CA . ARG A 1 93 ? 14.727 6.231 -22.537 1.00 72.56 93 ARG A CA 1
ATOM 707 C C . ARG A 1 93 ? 14.133 7.631 -22.736 1.00 72.56 93 ARG A C 1
ATOM 709 O O . ARG A 1 93 ? 12.940 7.794 -22.468 1.00 72.56 93 ARG A O 1
ATOM 716 N N . PRO A 1 94 ? 14.933 8.628 -23.155 1.00 68.50 94 PRO A N 1
ATOM 717 C CA . PRO A 1 94 ? 14.417 9.947 -23.509 1.00 68.50 94 PRO A CA 1
ATOM 718 C C . PRO A 1 94 ? 13.326 9.836 -24.579 1.00 68.50 94 PRO A C 1
ATOM 720 O O . PRO A 1 94 ? 13.383 8.929 -25.413 1.00 68.50 94 PRO A O 1
ATOM 723 N N . LEU A 1 95 ? 12.347 10.741 -24.513 1.00 60.78 95 LEU A N 1
ATOM 724 C CA . LEU A 1 95 ? 11.304 10.896 -25.530 1.00 60.78 95 LEU A CA 1
ATOM 725 C C . LEU A 1 95 ? 11.887 11.422 -26.844 1.00 60.78 95 LEU A C 1
ATOM 727 O O . LEU A 1 95 ? 12.793 12.284 -26.770 1.00 60.78 95 LEU A O 1
#

Secondary structure (DSSP, 8-state):
--SSSHHHHHHHHHHHHHHHHHHHHHTT----SEEEEEEEEEETTEEEEEEEEEEHHHHHHHHTTPPPSS----EEE--S-S-HHHHHHH-PPP-

Foldseek 3Di:
DQPPDVVVQLVVQQVVLVVVQVVCVVVVHDRDQKDWDKTWGQLQNAIKIKTWIDGPQNVVCVVVVHDRPDDTDMDIDHPPDPDPVVCSVPYDDDD

Radius of gyration: 16.36 Å; chains: 1; bounding box: 31×28×46 Å

pLDDT: mean 88.71, std 11.43, range [37.72, 97.62]